Protein AF-A0A8T3WT67-F1 (afdb_monomer_lite)

Secondary structure (DSSP, 8-state):
-----------EEETTEEE-PPPHHHHHHTT--TT------------------

pLDDT: mean 81.19, std 14.87, range [45.0, 95.38]

Foldseek 3Di:
DQDDDDDDFDWDDDPPDIDTDDDVVCCVVRVDDPPDDDDDDDDDPDDPPDPDD

Structure (mmCIF, N/CA/C/O backbone):
data_AF-A0A8T3WT67-F1
#
_entry.id   AF-A0A8T3WT67-F1
#
loop_
_atom_site.group_PDB
_atom_site.id
_atom_site.type_symbol
_atom_site.label_atom_id
_atom_site.label_alt_id
_atom_site.label_comp_id
_atom_site.label_asym_id
_atom_site.label_entity_id
_atom_site.label_seq_id
_atom_site.pdbx_PDB_ins_code
_atom_site.Cartn_x
_atom_site.Cartn_y
_atom_site.Cartn_z
_atom_site.occupancy
_atom_site.B_iso_or_equiv
_atom_site.auth_seq_id
_atom_site.auth_comp_id
_atom_site.auth_asym_id
_atom_site.auth_atom_id
_atom_site.pdbx_PDB_model_num
ATOM 1 N N . MET A 1 1 ? -17.584 -8.552 3.953 1.00 45.00 1 MET A N 1
ATOM 2 C CA . MET A 1 1 ? -17.115 -8.731 2.564 1.00 45.00 1 MET A CA 1
ATOM 3 C C . MET A 1 1 ? -15.731 -8.111 2.485 1.00 45.00 1 MET A C 1
ATOM 5 O O . MET A 1 1 ? -15.633 -6.910 2.675 1.00 45.00 1 MET A O 1
ATOM 9 N N . ALA A 1 2 ? -14.671 -8.908 2.342 1.00 57.62 2 ALA A N 1
ATOM 10 C CA . ALA A 1 2 ? -13.318 -8.373 2.180 1.00 57.62 2 ALA A CA 1
ATOM 11 C C . ALA A 1 2 ? -13.095 -8.109 0.686 1.00 57.62 2 ALA A C 1
ATOM 13 O O . ALA A 1 2 ? -12.986 -9.055 -0.092 1.00 57.62 2 ALA A O 1
ATOM 14 N N . GLY A 1 3 ? -13.139 -6.838 0.283 1.00 66.06 3 GLY A N 1
ATOM 15 C CA . GLY A 1 3 ? -12.814 -6.433 -1.084 1.00 66.06 3 GLY A CA 1
ATOM 16 C C . GLY A 1 3 ? -11.325 -6.637 -1.356 1.00 66.06 3 GLY A C 1
ATOM 17 O O . GLY A 1 3 ? -10.501 -6.474 -0.458 1.00 66.06 3 GLY A O 1
ATOM 18 N N . LYS A 1 4 ? -10.975 -7.015 -2.584 1.00 71.06 4 LYS A N 1
ATOM 19 C CA . LYS A 1 4 ? -9.589 -7.051 -3.055 1.00 71.06 4 LYS A CA 1
ATOM 20 C C . LYS A 1 4 ? -9.446 -5.952 -4.102 1.00 71.06 4 LYS A C 1
ATOM 22 O O . LYS A 1 4 ? -10.102 -6.024 -5.132 1.00 71.06 4 LYS A O 1
ATOM 27 N N . GLU A 1 5 ? -8.614 -4.957 -3.814 1.00 78.75 5 GLU A N 1
ATOM 28 C CA . GLU A 1 5 ? -8.283 -3.869 -4.740 1.00 78.75 5 GLU A CA 1
ATOM 29 C C . GLU A 1 5 ? -6.830 -4.007 -5.193 1.00 78.75 5 GLU A C 1
ATOM 31 O O . GLU A 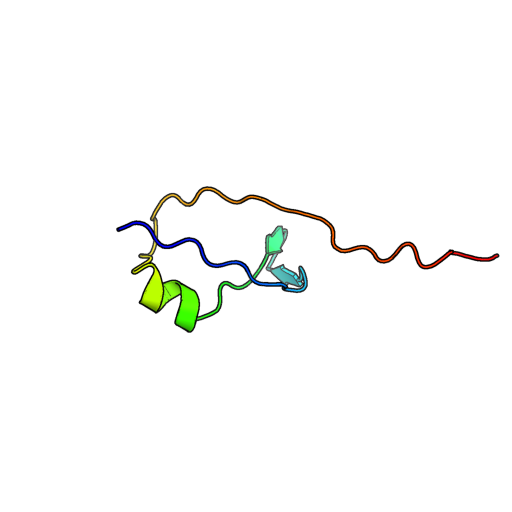1 5 ? -5.935 -4.226 -4.371 1.00 78.75 5 GLU A O 1
ATOM 36 N N . GLU A 1 6 ? -6.589 -3.874 -6.495 1.00 83.00 6 GLU A N 1
ATOM 37 C CA . GLU A 1 6 ? -5.260 -3.966 -7.101 1.00 83.00 6 GLU A CA 1
ATOM 38 C C . GLU A 1 6 ? -4.891 -2.627 -7.746 1.00 83.00 6 GLU A C 1
ATOM 40 O O . GLU A 1 6 ? -5.680 -2.026 -8.472 1.00 83.00 6 GLU A O 1
ATOM 45 N N . PHE A 1 7 ? -3.681 -2.132 -7.480 1.00 84.50 7 PHE A N 1
ATOM 46 C CA . PHE A 1 7 ? -3.221 -0.856 -8.023 1.00 84.50 7 PHE A CA 1
ATOM 47 C C . PHE A 1 7 ? -1.732 -0.879 -8.355 1.00 84.50 7 PHE A C 1
ATOM 49 O O . PHE A 1 7 ? -0.911 -1.442 -7.633 1.00 84.50 7 PHE A O 1
ATOM 56 N N . VAL A 1 8 ? -1.369 -0.191 -9.440 1.00 85.38 8 VAL A N 1
ATOM 57 C CA . VAL A 1 8 ? 0.02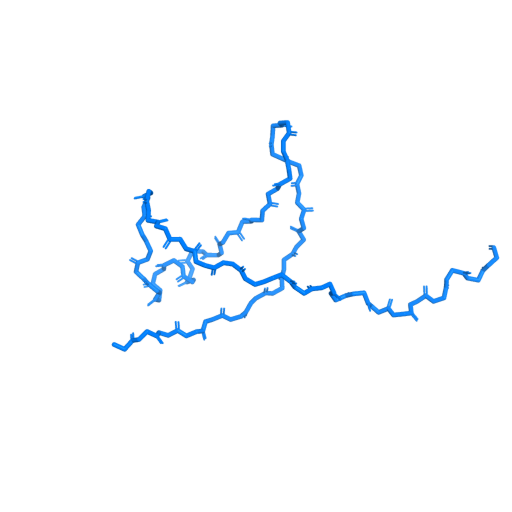6 -0.022 -9.859 1.00 85.38 8 VAL A CA 1
ATOM 58 C C . VAL A 1 8 ? 0.565 1.301 -9.325 1.00 85.38 8 VAL A C 1
ATOM 60 O O . VAL A 1 8 ? 0.011 2.381 -9.571 1.00 85.38 8 VAL A O 1
ATOM 63 N N . ARG A 1 9 ? 1.671 1.230 -8.584 1.00 87.44 9 ARG A N 1
ATOM 64 C CA . ARG A 1 9 ? 2.352 2.397 -8.021 1.00 87.44 9 ARG A CA 1
ATOM 65 C C . ARG A 1 9 ? 3.860 2.274 -8.148 1.00 87.44 9 ARG A C 1
ATOM 67 O O . ARG A 1 9 ? 4.428 1.189 -8.093 1.00 87.44 9 ARG A O 1
ATOM 74 N N . TYR A 1 10 ? 4.499 3.429 -8.294 1.00 87.88 10 TYR A N 1
ATOM 75 C CA . TYR A 1 10 ? 5.948 3.530 -8.223 1.00 87.88 10 TYR A CA 1
ATOM 76 C C . TYR A 1 10 ? 6.404 3.455 -6.773 1.00 87.88 10 TYR A C 1
ATOM 78 O O . TYR A 1 10 ? 5.847 4.127 -5.903 1.00 87.88 10 TYR A O 1
ATOM 86 N N . VAL A 1 11 ? 7.461 2.686 -6.549 1.00 90.31 11 VAL A N 1
ATOM 87 C CA . VAL A 1 11 ? 8.186 2.681 -5.282 1.00 90.31 11 VAL A CA 1
ATOM 88 C C . VAL A 1 11 ? 8.983 3.982 -5.174 1.00 90.31 11 VAL A C 1
ATOM 90 O O . VAL A 1 11 ? 9.676 4.369 -6.118 1.00 90.31 11 VAL A O 1
ATOM 93 N N . ARG A 1 12 ? 8.879 4.674 -4.038 1.00 91.75 12 ARG A N 1
ATOM 94 C CA . ARG A 1 12 ? 9.607 5.922 -3.754 1.00 91.75 12 ARG A CA 1
ATOM 95 C C . ARG A 1 12 ? 10.438 5.781 -2.484 1.00 91.75 12 ARG A C 1
ATOM 97 O O . ARG A 1 12 ? 10.159 4.928 -1.648 1.00 91.75 12 ARG A O 1
ATOM 104 N N . LYS A 1 13 ? 11.467 6.618 -2.334 1.00 93.94 13 LYS A N 1
ATOM 105 C CA . LYS A 1 13 ? 12.252 6.687 -1.096 1.00 93.94 13 LYS A CA 1
ATOM 106 C C . LYS A 1 13 ? 11.482 7.481 -0.039 1.00 93.94 13 LYS A C 1
ATOM 108 O O . LYS A 1 13 ? 11.055 8.602 -0.306 1.00 93.94 13 LYS A O 1
ATOM 113 N N . THR A 1 14 ? 11.356 6.917 1.155 1.00 91.44 14 THR A N 1
ATOM 114 C CA . THR A 1 14 ? 10.717 7.530 2.322 1.00 91.44 14 THR A CA 1
ATOM 115 C C . THR A 1 14 ? 11.656 7.374 3.514 1.00 91.44 14 THR A C 1
ATOM 117 O O . THR A 1 14 ? 11.808 6.286 4.065 1.00 91.44 14 THR A O 1
ATOM 120 N N . GLY A 1 15 ? 12.341 8.460 3.885 1.00 91.38 15 GLY A N 1
ATOM 121 C CA . GLY A 1 15 ? 13.403 8.412 4.892 1.00 91.38 15 GLY A CA 1
ATOM 122 C C . GLY A 1 15 ? 14.554 7.496 4.459 1.00 91.38 15 GLY A C 1
ATOM 123 O O . GLY A 1 15 ? 15.151 7.690 3.396 1.00 91.38 15 GLY A O 1
ATOM 124 N N . THR A 1 16 ? 14.858 6.491 5.280 1.00 95.38 16 THR A N 1
ATOM 125 C CA . THR A 1 16 ? 15.875 5.458 5.015 1.00 95.38 16 THR A CA 1
ATOM 126 C C . THR A 1 16 ? 15.329 4.231 4.280 1.00 95.38 16 THR A C 1
ATOM 128 O O . THR A 1 16 ? 16.112 3.363 3.902 1.00 95.38 16 THR A O 1
ATOM 131 N N . SER A 1 17 ? 14.020 4.175 4.025 1.00 93.81 17 SER A N 1
ATOM 132 C CA . SER A 1 17 ? 13.336 3.017 3.444 1.00 93.81 17 SER A CA 1
ATOM 133 C C . SER A 1 17 ? 12.732 3.323 2.075 1.00 93.81 17 SER A C 1
ATOM 135 O O . SER A 1 17 ? 12.659 4.472 1.631 1.00 93.81 17 SER A O 1
ATOM 137 N N . LEU A 1 18 ? 12.285 2.272 1.393 1.00 91.25 18 LEU A N 1
ATOM 138 C CA . LEU A 1 18 ? 11.415 2.377 0.228 1.00 91.25 18 LEU A CA 1
ATOM 139 C C . LEU A 1 18 ? 9.957 2.202 0.664 1.00 91.25 18 LEU A C 1
ATOM 141 O O . LEU A 1 18 ? 9.659 1.359 1.506 1.00 91.25 18 LEU A O 1
ATOM 145 N N . GLY A 1 19 ? 9.062 2.998 0.088 1.00 91.06 19 GLY A N 1
ATOM 146 C CA . GLY A 1 19 ? 7.639 3.007 0.401 1.00 91.06 19 GLY A CA 1
ATOM 147 C C . GLY A 1 19 ? 6.766 3.048 -0.850 1.00 91.06 19 GLY A C 1
ATOM 148 O O . GLY A 1 19 ? 7.185 3.498 -1.922 1.00 91.06 19 GLY A O 1
ATOM 149 N N . ILE A 1 20 ? 5.530 2.577 -0.690 1.00 90.62 20 ILE A N 1
ATOM 150 C CA . ILE A 1 20 ? 4.447 2.705 -1.665 1.00 90.62 20 ILE A CA 1
ATOM 151 C C . ILE A 1 20 ? 3.288 3.405 -0.962 1.00 90.62 20 ILE A C 1
ATOM 153 O O . ILE A 1 20 ? 2.857 2.987 0.109 1.00 90.62 20 ILE A O 1
ATOM 157 N N . ASN A 1 21 ? 2.768 4.463 -1.576 1.00 89.69 21 ASN A N 1
ATOM 158 C CA . ASN A 1 21 ? 1.616 5.177 -1.046 1.00 89.69 21 ASN A CA 1
ATOM 159 C C . ASN A 1 21 ? 0.329 4.454 -1.457 1.00 89.69 21 ASN A C 1
ATOM 161 O O . ASN A 1 21 ? 0.077 4.265 -2.652 1.00 89.69 21 ASN A O 1
ATOM 165 N N . ILE A 1 22 ? -0.499 4.105 -0.475 1.00 89.00 22 ILE A N 1
ATOM 166 C CA . ILE A 1 22 ? -1.835 3.550 -0.709 1.00 89.00 22 ILE A CA 1
ATOM 167 C C . ILE A 1 22 ? -2.779 4.710 -1.078 1.00 89.00 22 ILE A C 1
ATOM 169 O O . ILE A 1 22 ? -2.823 5.706 -0.351 1.00 89.00 22 ILE A O 1
ATOM 173 N N . PRO A 1 23 ? -3.515 4.641 -2.204 1.00 88.75 23 PRO A N 1
ATOM 174 C CA . PRO A 1 23 ? -4.492 5.666 -2.564 1.00 88.75 23 PRO A CA 1
ATOM 175 C C . PRO A 1 23 ? -5.599 5.805 -1.512 1.00 88.75 23 PRO A C 1
ATOM 177 O O . PRO A 1 23 ? -6.085 4.806 -0.984 1.00 88.75 23 PRO A O 1
ATOM 180 N N . LEU A 1 24 ? -6.061 7.035 -1.264 1.00 89.81 24 LEU A N 1
ATOM 181 C CA . LEU A 1 24 ? -7.108 7.309 -0.270 1.00 89.81 24 LEU A CA 1
ATOM 182 C C . LEU A 1 24 ? -8.430 6.582 -0.582 1.00 89.81 24 LEU A C 1
ATOM 184 O O . LEU A 1 24 ? -9.158 6.204 0.328 1.00 89.81 24 LEU A O 1
ATOM 188 N N . GLU A 1 25 ? -8.734 6.372 -1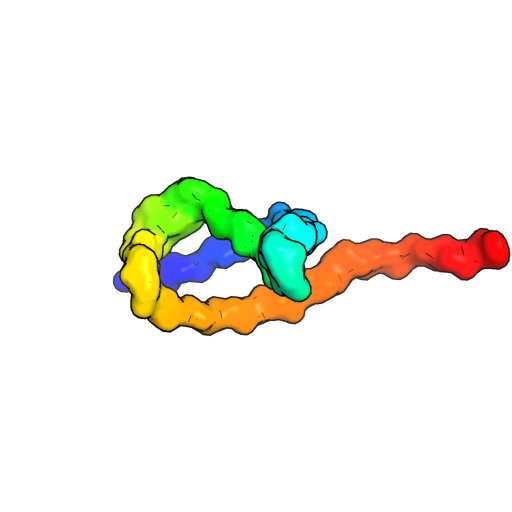.861 1.00 89.56 25 GLU A N 1
ATOM 189 C CA . GLU A 1 25 ? -9.903 5.606 -2.315 1.00 89.56 25 GLU A CA 1
ATOM 190 C C . GLU A 1 25 ? -9.853 4.157 -1.820 1.00 89.56 25 GLU A C 1
ATOM 192 O O . GLU A 1 25 ? -10.827 3.676 -1.249 1.00 89.56 25 GLU A O 1
ATOM 197 N N . VAL A 1 26 ? -8.693 3.503 -1.937 1.00 88.56 26 VAL A N 1
ATOM 198 C CA . VAL A 1 26 ? -8.477 2.132 -1.448 1.00 88.56 26 VAL A CA 1
ATOM 199 C C . VAL A 1 26 ? -8.606 2.079 0.072 1.00 88.56 26 VAL A C 1
ATOM 201 O O . VAL A 1 26 ? -9.264 1.186 0.599 1.00 88.56 26 VAL A O 1
ATOM 204 N N . VAL A 1 27 ? -8.046 3.068 0.780 1.00 90.31 27 VAL A N 1
ATOM 205 C CA . VAL A 1 27 ? -8.191 3.189 2.242 1.00 90.31 27 VAL A CA 1
ATOM 206 C C . VAL A 1 27 ? -9.667 3.273 2.641 1.00 90.31 27 VAL A C 1
ATOM 208 O O . VAL A 1 27 ? -10.080 2.591 3.573 1.00 90.31 27 VAL A O 1
ATOM 211 N N . LYS A 1 28 ? -10.477 4.055 1.917 1.00 90.12 28 LYS A N 1
ATOM 212 C CA . LYS A 1 28 ? -11.919 4.195 2.176 1.00 90.12 28 LYS A CA 1
ATOM 213 C C . LYS A 1 28 ? -12.704 2.922 1.858 1.00 90.12 28 LYS A C 1
ATOM 215 O O . LYS A 1 28 ? -13.524 2.516 2.673 1.00 90.12 28 LYS A O 1
ATOM 220 N N . ILE A 1 29 ? -12.457 2.297 0.704 1.00 90.12 29 ILE A N 1
ATOM 221 C CA . ILE A 1 29 ? -13.162 1.081 0.256 1.00 90.12 29 ILE A CA 1
ATOM 222 C C . ILE A 1 29 ? -12.890 -0.083 1.210 1.00 90.12 29 ILE A C 1
ATOM 224 O O . ILE A 1 29 ? -13.809 -0.801 1.598 1.00 90.12 29 ILE A O 1
ATOM 228 N N . LEU A 1 30 ? -11.628 -0.253 1.605 1.00 88.81 30 LEU A N 1
ATOM 229 C CA . LEU A 1 30 ? -11.198 -1.329 2.494 1.00 88.81 30 LEU A CA 1
ATOM 230 C C . LEU A 1 30 ? -11.335 -0.972 3.980 1.00 88.81 30 LEU A C 1
ATOM 232 O O . LEU A 1 30 ? -11.079 -1.823 4.825 1.00 88.81 30 LEU A O 1
ATOM 236 N N . ASN A 1 31 ? -11.759 0.258 4.294 1.00 90.25 31 ASN A N 1
ATOM 237 C CA . ASN A 1 31 ? -11.887 0.789 5.652 1.00 90.25 31 ASN A CA 1
ATOM 238 C C . ASN A 1 31 ? -10.615 0.585 6.500 1.00 90.25 31 ASN A C 1
ATOM 240 O O . ASN A 1 31 ? -10.697 0.236 7.679 1.00 90.25 31 ASN A O 1
ATOM 244 N N . LEU A 1 32 ? -9.448 0.787 5.878 1.00 90.06 32 LEU A N 1
ATOM 245 C CA . LEU A 1 32 ? -8.148 0.588 6.518 1.00 90.06 32 LEU A CA 1
ATOM 246 C C . LEU A 1 32 ? -7.914 1.646 7.592 1.00 90.06 32 LEU A C 1
ATOM 248 O O . LEU A 1 32 ? -8.138 2.839 7.363 1.00 90.06 32 LEU A O 1
ATOM 252 N N . LYS A 1 33 ? -7.398 1.215 8.742 1.00 91.56 33 LYS A N 1
ATOM 253 C CA . LYS A 1 33 ? -7.030 2.098 9.852 1.00 91.56 33 LYS A CA 1
ATOM 254 C C . LYS A 1 33 ? -5.525 2.134 10.075 1.00 91.56 33 LYS A C 1
ATOM 256 O O . LYS A 1 33 ? -4.786 1.222 9.706 1.00 91.56 33 LYS A O 1
ATOM 261 N N . GLU A 1 34 ? -5.066 3.205 10.716 1.00 87.75 34 GLU A N 1
ATOM 262 C CA . GLU A 1 34 ? -3.69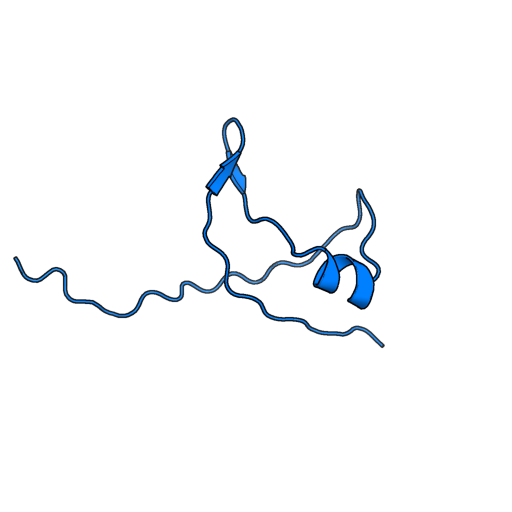5 3.258 11.218 1.00 87.75 34 GLU A CA 1
ATOM 263 C C . GLU A 1 34 ? -3.436 2.082 12.173 1.00 87.75 34 GLU A C 1
ATOM 265 O O . GLU A 1 34 ? -4.299 1.716 12.972 1.00 87.75 34 GLU A O 1
ATOM 270 N N . ASN A 1 35 ? -2.235 1.500 12.087 1.00 89.69 35 ASN A N 1
ATOM 271 C CA . ASN A 1 35 ? -1.786 0.329 12.858 1.00 89.69 35 ASN A CA 1
ATOM 272 C C . ASN A 1 35 ? -2.495 -0.999 12.544 1.00 89.69 35 ASN A C 1
ATOM 274 O O . ASN A 1 35 ? -2.302 -1.984 13.258 1.00 89.69 35 ASN A O 1
ATOM 278 N N . GLU A 1 36 ? -3.280 -1.063 11.473 1.00 90.62 36 GLU A N 1
ATOM 279 C CA . GLU A 1 36 ? -3.864 -2.316 11.011 1.00 90.62 36 GLU A CA 1
ATOM 280 C C . GLU A 1 36 ? -2.835 -3.168 10.254 1.00 90.62 36 GLU A C 1
ATOM 282 O O . GLU A 1 36 ? -2.027 -2.668 9.465 1.00 90.62 36 GLU A O 1
ATOM 287 N N . ILE A 1 37 ? -2.854 -4.481 10.494 1.00 88.94 37 ILE A N 1
ATOM 288 C CA . ILE A 1 37 ? -1.974 -5.415 9.790 1.00 88.94 37 ILE A CA 1
ATOM 289 C C . ILE A 1 37 ? -2.567 -5.697 8.413 1.00 88.94 37 ILE A C 1
ATOM 291 O O . ILE A 1 37 ? -3.656 -6.254 8.294 1.00 88.94 37 ILE A O 1
ATOM 295 N N . VAL A 1 38 ? -1.803 -5.387 7.369 1.00 87.62 38 VAL A N 1
ATOM 296 C CA . VAL A 1 38 ? -2.167 -5.681 5.981 1.00 87.62 38 VAL A CA 1
ATOM 297 C C . VAL A 1 38 ? -1.254 -6.753 5.399 1.00 87.62 38 VAL A C 1
ATOM 299 O O . VAL A 1 38 ? -0.042 -6.757 5.613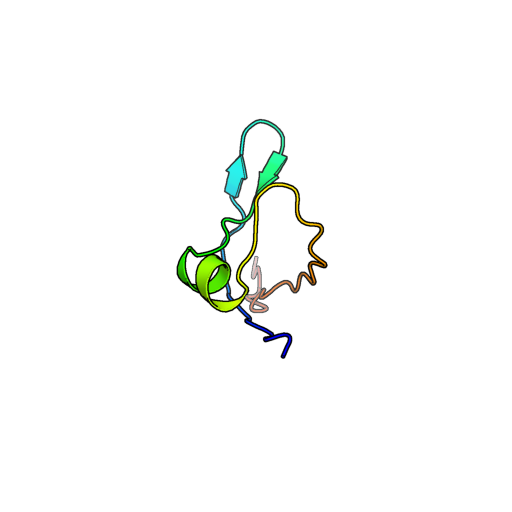 1.00 87.62 38 VAL A O 1
ATOM 302 N N . ARG A 1 39 ? -1.830 -7.675 4.623 1.00 87.69 39 ARG A N 1
ATOM 303 C CA . ARG A 1 39 ? -1.056 -8.614 3.80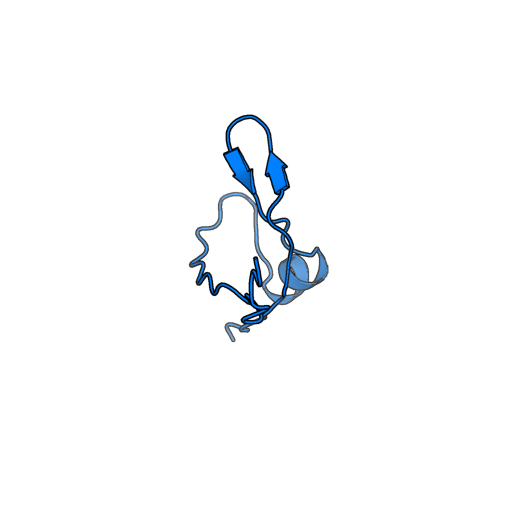6 1.00 87.69 39 ARG A CA 1
ATOM 304 C C . ARG A 1 39 ? -0.776 -7.969 2.452 1.00 87.69 39 ARG A C 1
ATOM 306 O O . ARG A 1 39 ? -1.711 -7.636 1.733 1.00 87.69 39 ARG A O 1
ATOM 313 N N . ILE A 1 40 ? 0.498 -7.840 2.093 1.00 86.06 40 ILE A N 1
ATOM 314 C CA . ILE A 1 40 ? 0.927 -7.231 0.829 1.00 86.06 40 ILE A CA 1
ATOM 315 C C . ILE A 1 40 ? 1.428 -8.331 -0.109 1.00 86.06 40 ILE A C 1
ATOM 317 O O . ILE A 1 40 ? 2.258 -9.147 0.282 1.00 86.06 40 ILE A O 1
ATOM 321 N N . THR A 1 41 ? 0.938 -8.336 -1.348 1.00 86.69 41 THR A N 1
ATOM 322 C CA . THR A 1 41 ? 1.501 -9.136 -2.448 1.00 86.69 41 THR A CA 1
ATOM 323 C C . THR A 1 41 ? 2.148 -8.169 -3.434 1.00 86.69 41 THR A C 1
ATOM 325 O O . THR A 1 41 ? 1.509 -7.198 -3.831 1.00 86.69 41 THR A O 1
ATOM 328 N N . ILE A 1 42 ? 3.421 -8.381 -3.774 1.00 84.69 42 ILE A N 1
ATOM 329 C CA . ILE A 1 42 ? 4.193 -7.484 -4.644 1.00 84.69 42 ILE A CA 1
ATOM 330 C C . ILE A 1 42 ? 4.549 -8.234 -5.921 1.00 84.69 42 ILE A C 1
ATOM 332 O O . ILE A 1 42 ? 5.231 -9.254 -5.869 1.00 84.69 42 ILE A O 1
ATOM 336 N N . GLU A 1 43 ? 4.149 -7.680 -7.062 1.00 86.81 43 GLU A N 1
ATOM 337 C CA . GLU A 1 43 ? 4.506 -8.189 -8.383 1.00 86.81 43 GLU A CA 1
ATOM 338 C C . GLU A 1 43 ? 5.257 -7.114 -9.172 1.00 86.81 43 GLU A C 1
ATOM 340 O O . GLU A 1 43 ? 4.860 -5.946 -9.222 1.00 86.81 43 GLU A O 1
ATOM 345 N N . SER A 1 44 ? 6.383 -7.490 -9.781 1.00 83.12 44 SER A N 1
ATOM 346 C CA . SER A 1 44 ? 7.157 -6.567 -10.608 1.00 83.12 44 SER A CA 1
ATOM 347 C C . SER A 1 44 ? 6.578 -6.521 -12.017 1.00 83.12 44 SER A C 1
ATOM 349 O O . SER A 1 44 ? 6.809 -7.414 -12.825 1.00 83.12 44 SER A O 1
ATOM 351 N N . VAL A 1 45 ? 5.888 -5.431 -12.344 1.00 82.19 45 VAL A N 1
ATOM 352 C CA . VAL A 1 45 ? 5.485 -5.095 -13.718 1.00 82.19 45 VAL A CA 1
ATOM 353 C C . VAL A 1 45 ? 6.667 -4.506 -14.499 1.00 82.19 45 VAL A C 1
ATOM 355 O O . VAL A 1 45 ? 6.626 -3.381 -14.995 1.00 82.19 45 VAL A O 1
ATOM 358 N N . LYS A 1 46 ? 7.773 -5.248 -14.611 1.00 75.06 46 LYS A N 1
ATOM 359 C CA . LYS A 1 46 ? 8.757 -4.959 -15.659 1.00 75.06 46 LYS A CA 1
ATOM 360 C C . LYS A 1 46 ? 8.201 -5.484 -16.981 1.00 75.06 46 LYS A C 1
ATOM 362 O O . LYS A 1 46 ? 8.094 -6.687 -17.180 1.00 75.06 46 LYS A O 1
ATOM 367 N N . LYS A 1 47 ? 7.911 -4.572 -17.918 1.00 56.91 47 LYS A N 1
ATOM 368 C CA . LYS A 1 47 ? 8.021 -4.902 -19.344 1.00 56.91 47 LYS A CA 1
ATOM 369 C C . LYS A 1 47 ? 9.462 -5.356 -19.556 1.00 56.91 47 LYS A C 1
ATOM 371 O O . LYS A 1 47 ? 10.377 -4.607 -19.212 1.00 56.91 47 LYS A O 1
ATOM 376 N N . ASP A 1 48 ? 9.645 -6.538 -20.127 1.00 48.66 48 ASP A N 1
ATOM 377 C CA . ASP A 1 48 ? 10.887 -7.020 -20.736 1.00 48.66 48 ASP A CA 1
ATOM 378 C C . ASP A 1 48 ? 11.318 -6.067 -21.873 1.00 48.66 48 ASP A C 1
ATOM 380 O O . ASP A 1 48 ? 11.218 -6.332 -23.071 1.00 48.66 48 ASP A O 1
ATOM 384 N N . GLY A 1 49 ? 11.719 -4.857 -21.502 1.00 48.34 49 GLY A N 1
ATOM 385 C CA . GLY A 1 49 ? 12.302 -3.858 -22.370 1.00 48.34 49 GLY A CA 1
ATOM 386 C C . GLY A 1 49 ? 13.791 -4.105 -22.388 1.00 48.34 49 GLY A C 1
ATOM 387 O O . GLY A 1 49 ? 14.514 -3.489 -21.614 1.00 48.34 49 GLY A O 1
ATOM 388 N N . LYS A 1 50 ? 14.205 -5.053 -23.237 1.00 48.22 50 LYS A N 1
ATOM 389 C CA . LYS A 1 50 ? 15.581 -5.288 -23.686 1.00 48.22 50 LYS A CA 1
ATOM 390 C C . LYS A 1 50 ? 16.498 -4.105 -23.370 1.00 48.22 50 LYS A C 1
ATOM 392 O O . LYS A 1 50 ? 16.467 -3.094 -24.071 1.00 48.22 50 LYS A O 1
ATOM 397 N N . GLN A 1 51 ? 17.379 -4.287 -22.394 1.00 49.16 51 GLN A N 1
ATOM 398 C CA . GLN A 1 51 ? 18.614 -3.524 -22.313 1.00 49.16 51 GLN A CA 1
ATOM 399 C C . GLN A 1 51 ? 19.486 -3.993 -23.490 1.00 49.16 51 GLN A C 1
ATOM 401 O O . GLN A 1 51 ? 20.301 -4.904 -23.380 1.00 49.16 51 GLN A O 1
ATOM 406 N N . ARG A 1 52 ? 19.191 -3.481 -24.692 1.00 50.41 52 ARG A N 1
ATOM 407 C CA . ARG A 1 52 ? 20.033 -3.674 -25.870 1.00 50.41 52 ARG A CA 1
ATOM 408 C C . ARG A 1 52 ? 21.167 -2.659 -25.785 1.00 50.41 52 ARG A C 1
ATOM 410 O O . ARG A 1 52 ? 20.961 -1.522 -26.183 1.00 50.41 52 ARG A O 1
ATOM 417 N N . ARG A 1 53 ? 22.315 -3.202 -25.370 1.00 50.38 53 ARG A N 1
ATOM 418 C CA . ARG A 1 53 ? 23.698 -2.741 -25.565 1.00 50.38 53 ARG A CA 1
ATOM 419 C C . ARG A 1 53 ? 24.119 -1.477 -24.831 1.00 50.38 53 ARG A C 1
ATOM 421 O O . ARG A 1 53 ? 23.483 -0.425 -25.020 1.00 50.38 53 ARG A O 1
#

Radius of gyration: 14.74 Å; chains: 1; bounding box: 41×18×39 Å

Sequence (53 aa):
MAGKEEFVRYVRKTGTSLGINIPLEVVKILNLKENEIVRITIESVKKDGKQRR